Protein AF-A0AAW5BNZ2-F1 (afdb_monomer_lite)

Structure (mmCIF, N/CA/C/O backbone):
data_AF-A0AAW5BNZ2-F1
#
_entry.id   AF-A0AAW5BNZ2-F1
#
loop_
_atom_site.group_PDB
_atom_site.id
_atom_site.type_symbol
_atom_site.label_atom_id
_atom_site.label_alt_id
_atom_site.label_comp_id
_atom_site.label_asym_id
_atom_site.label_entity_id
_atom_site.label_seq_id
_atom_site.pdbx_PDB_ins_code
_atom_site.Cartn_x
_atom_site.Cartn_y
_atom_site.Cartn_z
_atom_site.occupancy
_atom_site.B_iso_or_equiv
_atom_site.auth_seq_id
_atom_site.auth_comp_id
_atom_site.auth_asym_id
_atom_site.auth_atom_id
_atom_site.pdbx_PDB_model_num
ATOM 1 N N . MET A 1 1 ? -0.703 13.365 7.890 1.00 73.56 1 MET A N 1
ATOM 2 C CA . MET A 1 1 ? -1.110 12.402 6.841 1.00 73.56 1 MET A CA 1
ATOM 3 C C . MET A 1 1 ? -0.082 11.284 6.808 1.00 73.56 1 MET A C 1
ATOM 5 O O . MET A 1 1 ? 1.079 11.537 7.096 1.00 73.56 1 MET A O 1
ATOM 9 N N . ILE A 1 2 ? -0.478 10.051 6.532 1.00 75.69 2 ILE A N 1
ATOM 10 C CA . ILE A 1 2 ? 0.443 8.914 6.431 1.00 75.69 2 ILE A CA 1
ATOM 11 C C . ILE A 1 2 ? 0.407 8.424 5.001 1.00 75.69 2 ILE A C 1
ATOM 13 O O . ILE A 1 2 ? -0.661 8.341 4.415 1.00 75.69 2 ILE A O 1
ATOM 17 N N . LYS A 1 3 ? 1.560 8.113 4.432 1.00 80.25 3 LYS A N 1
ATOM 18 C CA . LYS A 1 3 ? 1.676 7.545 3.098 1.00 80.25 3 LYS A CA 1
ATOM 19 C C . LYS A 1 3 ? 2.256 6.148 3.212 1.00 80.25 3 LYS A C 1
ATOM 21 O O . LYS A 1 3 ? 3.268 5.962 3.879 1.00 80.25 3 LYS A O 1
ATOM 26 N N . VAL A 1 4 ? 1.664 5.188 2.525 1.00 79.25 4 VAL A N 1
ATOM 27 C CA . VAL A 1 4 ? 2.221 3.847 2.348 1.00 79.25 4 VAL A CA 1
ATOM 28 C C . VAL A 1 4 ? 2.434 3.638 0.856 1.00 79.25 4 VAL A C 1
ATOM 30 O O . VAL A 1 4 ? 1.485 3.746 0.092 1.00 79.25 4 VAL A O 1
ATOM 33 N N . ARG A 1 5 ? 3.674 3.378 0.439 1.00 83.31 5 ARG A N 1
ATOM 34 C CA . ARG A 1 5 ? 4.030 3.093 -0.958 1.00 83.31 5 ARG A CA 1
ATOM 35 C C . ARG A 1 5 ? 4.387 1.641 -1.095 1.00 83.31 5 ARG A C 1
ATOM 37 O O . ARG A 1 5 ? 5.295 1.169 -0.412 1.00 83.31 5 ARG A O 1
ATOM 44 N N . PHE A 1 6 ? 3.790 1.013 -2.084 1.00 83.19 6 PHE A N 1
ATOM 45 C CA . PHE A 1 6 ? 4.230 -0.252 -2.640 1.00 83.19 6 PHE A CA 1
ATOM 46 C C . PHE A 1 6 ? 4.975 0.031 -3.923 1.00 83.19 6 PHE A C 1
ATOM 48 O O . PHE A 1 6 ? 4.573 0.917 -4.672 1.00 83.19 6 PHE A O 1
ATOM 55 N N . TYR A 1 7 ? 6.081 -0.665 -4.159 1.00 86.00 7 TYR A N 1
ATOM 56 C CA . TYR A 1 7 ? 6.834 -0.485 -5.389 1.00 86.00 7 TYR A CA 1
ATOM 57 C C . TYR A 1 7 ? 7.656 -1.707 -5.779 1.00 86.00 7 TYR A C 1
ATOM 59 O O . TYR A 1 7 ? 8.151 -2.454 -4.931 1.00 86.00 7 TYR A O 1
ATOM 67 N N . THR A 1 8 ? 7.853 -1.866 -7.080 1.00 86.56 8 THR A N 1
ATOM 68 C CA . THR A 1 8 ? 8.748 -2.852 -7.693 1.00 86.56 8 THR A CA 1
ATOM 69 C C . THR A 1 8 ? 9.823 -2.125 -8.509 1.00 86.56 8 THR A C 1
ATOM 71 O O . THR A 1 8 ? 9.849 -0.895 -8.549 1.00 86.56 8 THR A O 1
ATOM 74 N N . ASP A 1 9 ? 10.763 -2.864 -9.098 1.00 83.19 9 ASP A N 1
ATOM 75 C CA . ASP A 1 9 ? 11.750 -2.287 -10.022 1.00 83.19 9 ASP A CA 1
ATOM 76 C C . ASP A 1 9 ? 11.249 -2.252 -11.483 1.00 83.19 9 ASP A C 1
ATOM 78 O O . ASP A 1 9 ? 11.662 -1.375 -12.239 1.00 83.19 9 ASP A O 1
ATOM 82 N N . ASP A 1 10 ? 10.397 -3.202 -11.891 1.00 82.31 10 ASP A N 1
ATOM 83 C CA . ASP A 1 10 ? 10.067 -3.445 -13.306 1.00 82.31 10 ASP A CA 1
ATOM 84 C C . ASP A 1 10 ? 8.728 -4.169 -13.565 1.00 82.31 10 ASP A C 1
ATOM 86 O O . ASP A 1 10 ? 8.476 -4.611 -14.689 1.00 82.31 10 ASP A O 1
ATOM 90 N N . ARG A 1 11 ? 7.859 -4.325 -12.556 1.00 83.31 11 ARG A N 1
ATOM 91 C CA . ARG A 1 11 ? 6.583 -5.055 -12.695 1.00 83.31 11 ARG A CA 1
ATOM 92 C C . ARG A 1 11 ? 5.395 -4.316 -12.109 1.00 83.31 11 ARG A C 1
ATOM 94 O O . ARG A 1 11 ? 5.525 -3.677 -11.073 1.00 83.31 11 ARG A O 1
ATOM 101 N N . ASP A 1 12 ? 4.232 -4.495 -12.719 1.00 87.19 12 ASP A N 1
ATOM 102 C CA . ASP A 1 12 ? 2.993 -3.914 -12.213 1.00 87.19 12 ASP A CA 1
ATOM 103 C C . ASP A 1 12 ? 2.724 -4.362 -10.763 1.00 87.19 12 ASP A C 1
ATOM 105 O O . ASP A 1 12 ? 2.492 -5.544 -10.482 1.00 87.19 12 ASP A O 1
ATOM 109 N N . VAL A 1 13 ? 2.824 -3.411 -9.834 1.00 86.62 13 VAL A N 1
ATOM 110 C CA . VAL A 1 13 ? 2.670 -3.659 -8.401 1.00 86.62 13 VAL A CA 1
ATOM 111 C C . VAL A 1 13 ? 1.231 -4.024 -8.060 1.00 86.62 13 VAL A C 1
ATOM 113 O O . VAL A 1 13 ? 1.021 -4.907 -7.224 1.00 86.62 13 VAL A O 1
ATOM 116 N N . CYS A 1 14 ? 0.262 -3.404 -8.736 1.00 85.06 14 CYS A N 1
ATOM 117 C CA . CYS A 1 14 ? -1.150 -3.656 -8.516 1.00 85.06 14 CYS A CA 1
ATOM 118 C C . CYS A 1 14 ? -1.494 -5.066 -8.979 1.00 85.06 14 CYS A C 1
ATOM 120 O O . CYS A 1 14 ? -1.983 -5.862 -8.182 1.00 85.06 14 CYS A O 1
ATOM 122 N N . SER A 1 15 ? -1.080 -5.432 -10.194 1.00 86.88 15 SER A N 1
ATOM 123 C CA . SER A 1 15 ? -1.254 -6.789 -10.724 1.00 86.88 15 SER A CA 1
ATOM 124 C C . SER A 1 15 ? -0.666 -7.859 -9.791 1.00 86.88 15 SER A C 1
ATOM 126 O O . SER A 1 15 ? -1.329 -8.848 -9.473 1.00 86.88 15 SER A O 1
ATOM 128 N N . ILE A 1 16 ? 0.561 -7.663 -9.281 1.00 86.88 16 ILE A N 1
ATOM 129 C CA . ILE A 1 16 ? 1.180 -8.629 -8.357 1.00 86.88 16 ILE A CA 1
ATOM 130 C C . ILE A 1 16 ? 0.359 -8.765 -7.072 1.00 86.88 16 ILE A C 1
ATOM 132 O O . ILE A 1 16 ? 0.117 -9.884 -6.609 1.00 86.88 16 ILE A O 1
ATOM 136 N N . MET A 1 17 ? -0.032 -7.645 -6.469 1.00 84.31 17 MET A N 1
ATOM 137 C CA . MET A 1 17 ? -0.794 -7.651 -5.224 1.00 84.31 17 MET A CA 1
ATOM 138 C C . MET A 1 17 ? -2.183 -8.264 -5.431 1.00 84.31 17 MET A C 1
ATOM 140 O O . MET A 1 17 ? -2.614 -9.083 -4.622 1.00 84.31 17 MET A O 1
ATOM 144 N N . GLU A 1 18 ? -2.858 -7.964 -6.533 1.00 87.38 18 GLU A N 1
ATOM 145 C CA . GLU A 1 18 ? -4.188 -8.498 -6.809 1.00 87.38 18 GLU A CA 1
ATOM 146 C C . GLU A 1 18 ? -4.166 -10.016 -7.008 1.00 87.38 18 GLU A C 1
ATOM 148 O O . GLU A 1 18 ? -4.917 -10.753 -6.365 1.00 87.38 18 GLU A O 1
ATOM 153 N N . GLU A 1 19 ? -3.234 -10.520 -7.814 1.00 86.88 19 GLU A N 1
ATOM 154 C CA . GL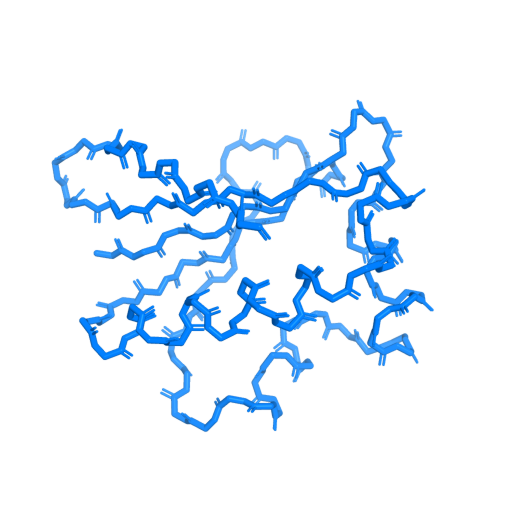U A 1 19 ? -3.104 -11.953 -8.084 1.00 86.88 19 GLU A CA 1
ATOM 155 C C . GLU A 1 19 ? -2.724 -12.769 -6.839 1.00 86.88 19 GLU A C 1
ATOM 157 O O . GLU A 1 19 ? -3.169 -13.909 -6.683 1.00 86.88 19 GLU A O 1
ATOM 162 N N . ASN A 1 20 ? -1.898 -12.208 -5.949 1.00 83.88 20 ASN A N 1
ATOM 163 C CA .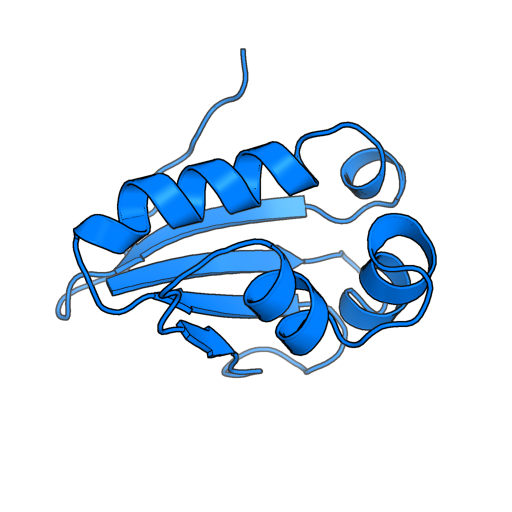 ASN A 1 20 ? -1.204 -12.997 -4.923 1.00 83.88 20 ASN A CA 1
ATOM 164 C C . ASN A 1 20 ? -1.645 -12.710 -3.489 1.00 83.88 20 ASN A C 1
ATOM 166 O O . ASN A 1 20 ? -1.430 -13.545 -2.607 1.00 83.88 20 ASN A O 1
ATOM 170 N N . LEU A 1 21 ? -2.259 -11.555 -3.243 1.00 80.81 21 LEU A N 1
ATOM 171 C CA . LEU A 1 21 ? -2.718 -11.151 -1.919 1.00 80.81 21 LEU A CA 1
ATOM 172 C C . LEU A 1 21 ? -4.243 -11.075 -1.844 1.00 80.81 21 LEU A C 1
ATOM 174 O O . LEU A 1 21 ? -4.836 -11.569 -0.879 1.00 80.81 21 LEU A O 1
ATOM 178 N N . THR A 1 22 ? -4.876 -10.432 -2.824 1.00 81.69 22 THR A N 1
ATOM 179 C CA . THR A 1 22 ? -6.310 -10.126 -2.742 1.00 81.69 22 THR A CA 1
ATOM 180 C C . THR A 1 22 ? -7.191 -11.196 -3.383 1.00 81.69 22 THR A C 1
ATOM 182 O O . THR A 1 22 ? -8.373 -11.283 -3.051 1.00 81.69 22 THR A O 1
ATOM 185 N N . GLY A 1 23 ? -6.619 -12.046 -4.241 1.00 83.38 23 GLY A N 1
ATOM 186 C CA . GLY A 1 23 ? -7.359 -13.061 -4.988 1.00 83.38 23 GLY A CA 1
ATOM 187 C C . GLY A 1 23 ? -8.129 -12.479 -6.176 1.00 83.38 23 GLY A C 1
ATOM 188 O O . GLY A 1 23 ? -9.199 -12.988 -6.508 1.00 83.38 23 GLY A O 1
ATOM 189 N N . GLY A 1 24 ? -7.601 -11.417 -6.788 1.00 83.38 24 GLY A N 1
ATOM 190 C CA . GLY A 1 24 ? -8.176 -10.720 -7.941 1.00 83.38 24 GLY A CA 1
ATOM 191 C C . GLY A 1 24 ? -9.180 -9.621 -7.584 1.00 83.38 24 GLY A C 1
ATOM 192 O O . GLY A 1 24 ? -9.962 -9.221 -8.439 1.00 83.38 24 GLY A O 1
ATOM 193 N N . ILE A 1 25 ? -9.203 -9.173 -6.327 1.00 85.88 25 ILE A N 1
ATOM 194 C CA . ILE A 1 25 ? -9.998 -8.019 -5.880 1.00 85.88 25 ILE A CA 1
ATOM 195 C C . ILE A 1 25 ? -9.113 -6.775 -5.967 1.00 85.88 25 ILE A C 1
ATOM 197 O O . ILE A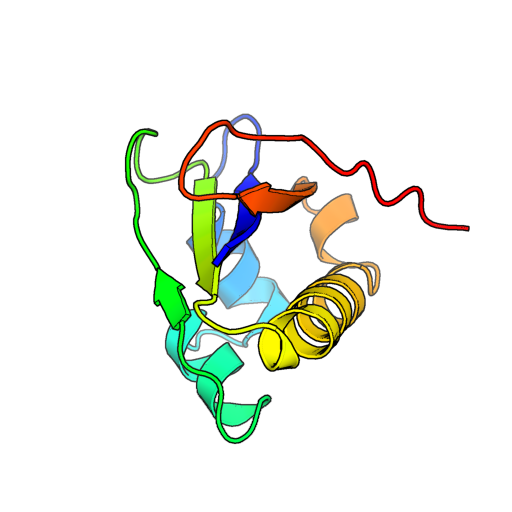 1 25 ? -7.966 -6.840 -5.527 1.00 85.88 25 ILE A O 1
ATOM 201 N N . GLU A 1 26 ? -9.635 -5.652 -6.455 1.00 85.56 26 GLU A N 1
ATOM 202 C CA . GLU A 1 26 ? -8.894 -4.384 -6.449 1.00 85.56 26 GLU A CA 1
ATOM 203 C C . GLU A 1 26 ? -8.358 -4.077 -5.041 1.00 85.56 26 GLU A C 1
ATOM 205 O O . GLU A 1 26 ? -9.030 -4.296 -4.025 1.00 85.56 26 GLU A O 1
ATOM 210 N N . ILE A 1 27 ? -7.110 -3.614 -4.961 1.00 80.88 27 ILE A N 1
ATOM 211 C CA . ILE A 1 27 ? -6.409 -3.446 -3.675 1.00 80.88 27 ILE A CA 1
ATOM 212 C C . ILE A 1 27 ? -7.170 -2.492 -2.756 1.00 80.88 27 ILE A C 1
ATOM 214 O O . ILE A 1 27 ? -7.240 -2.728 -1.548 1.00 80.88 27 ILE A O 1
ATOM 218 N N . GLU A 1 28 ? -7.770 -1.447 -3.322 1.00 80.31 28 GLU A N 1
ATOM 219 C CA . GLU A 1 28 ? -8.579 -0.481 -2.585 1.00 80.31 28 GLU A CA 1
ATOM 220 C C . GLU A 1 28 ? -9.768 -1.143 -1.894 1.00 80.31 28 GLU A C 1
ATOM 222 O O . GLU A 1 28 ? -9.930 -1.036 -0.675 1.00 80.31 28 GLU A O 1
ATOM 227 N N . ASP A 1 29 ? -10.554 -1.895 -2.663 1.00 83.69 29 ASP A N 1
ATOM 228 C CA . ASP A 1 29 ? -11.709 -2.641 -2.173 1.00 83.69 29 ASP A CA 1
ATOM 229 C C . ASP A 1 29 ? -11.313 -3.647 -1.096 1.00 83.69 29 ASP A C 1
ATOM 231 O O . ASP A 1 29 ? -11.988 -3.792 -0.071 1.00 83.69 29 ASP A O 1
ATOM 235 N N . TRP A 1 30 ? -10.194 -4.338 -1.297 1.00 84.56 30 TRP A N 1
ATOM 236 C CA . TRP A 1 30 ? -9.691 -5.309 -0.338 1.00 84.56 30 TRP A CA 1
ATOM 237 C C . TRP A 1 30 ? -9.267 -4.659 0.987 1.00 84.56 30 TRP A C 1
ATOM 239 O O . TRP A 1 30 ? -9.544 -5.207 2.060 1.00 84.56 30 TRP A O 1
ATOM 249 N N . LEU A 1 31 ? -8.635 -3.482 0.937 1.00 79.31 31 LEU A N 1
ATOM 250 C CA . LEU A 1 31 ? -8.265 -2.708 2.124 1.00 79.31 31 LEU A CA 1
ATOM 251 C C . LEU A 1 31 ? -9.510 -2.202 2.863 1.00 79.31 31 LEU A C 1
ATOM 253 O O . LEU A 1 31 ? -9.613 -2.391 4.078 1.00 79.31 31 LEU A O 1
ATOM 257 N N . MET A 1 32 ? -10.487 -1.649 2.137 1.00 79.81 32 MET A N 1
ATOM 258 C CA . MET A 1 32 ? -11.756 -1.183 2.710 1.00 79.81 32 MET A CA 1
ATOM 259 C C . MET A 1 32 ? -12.531 -2.306 3.414 1.00 79.81 32 MET A C 1
ATOM 261 O O . MET A 1 32 ? -13.132 -2.078 4.461 1.00 79.81 32 MET A O 1
ATOM 265 N N . GLN A 1 33 ? -12.492 -3.536 2.890 1.00 82.62 33 GLN A N 1
ATOM 266 C CA . GLN A 1 33 ? -13.156 -4.690 3.511 1.00 82.62 33 GLN A CA 1
ATOM 267 C C . GLN A 1 33 ? -12.492 -5.160 4.811 1.00 82.62 33 GLN A C 1
ATOM 269 O O . GLN A 1 33 ? -13.163 -5.729 5.674 1.00 82.62 33 GLN A O 1
ATOM 274 N N . ARG A 1 34 ? -11.173 -4.987 4.947 1.00 76.88 34 ARG A N 1
ATOM 275 C CA . ARG A 1 34 ? -10.408 -5.500 6.098 1.00 76.88 34 ARG A CA 1
ATOM 276 C C . ARG A 1 34 ? -10.241 -4.493 7.220 1.00 76.88 34 ARG A C 1
ATOM 278 O O . ARG A 1 34 ? -9.903 -4.890 8.333 1.00 76.88 34 ARG A O 1
ATOM 285 N N . MET A 1 35 ? -10.458 -3.216 6.936 1.00 75.06 35 MET A N 1
ATOM 286 C CA . MET A 1 35 ? -10.107 -2.133 7.840 1.00 75.06 35 MET A CA 1
ATOM 287 C C . MET A 1 35 ? -11.296 -1.212 8.052 1.00 75.06 35 MET A C 1
ATOM 289 O O . MET A 1 35 ? -11.532 -0.272 7.295 1.00 75.06 35 MET A O 1
ATOM 293 N N . ASP A 1 36 ? -12.042 -1.483 9.118 1.00 70.81 36 ASP A N 1
ATOM 294 C CA . ASP A 1 36 ? -13.235 -0.709 9.430 1.00 70.81 36 ASP A CA 1
ATOM 295 C C . ASP A 1 36 ? -12.891 0.765 9.716 1.00 70.81 36 ASP A C 1
ATOM 297 O O . ASP A 1 36 ? -11.903 1.103 10.384 1.00 70.81 36 ASP A O 1
ATOM 301 N N . GLY A 1 37 ? -13.699 1.664 9.157 1.00 68.81 37 GLY A N 1
ATOM 302 C CA . GLY A 1 37 ? -13.528 3.114 9.250 1.00 68.81 37 GLY A CA 1
ATOM 303 C C . GLY A 1 37 ? -12.239 3.661 8.628 1.00 68.81 37 GLY A C 1
ATOM 304 O O . GLY A 1 37 ? -11.736 4.679 9.108 1.00 68.81 37 GLY A O 1
ATOM 305 N N . ILE A 1 38 ? -11.620 2.965 7.668 1.00 69.12 38 ILE A N 1
ATOM 306 C CA . ILE A 1 38 ? -10.474 3.510 6.932 1.00 69.12 38 ILE A CA 1
ATOM 307 C C . ILE A 1 38 ? -10.940 4.648 6.014 1.00 69.12 38 ILE A C 1
ATOM 309 O O . ILE A 1 38 ? -11.901 4.498 5.266 1.00 69.12 38 ILE A O 1
ATOM 313 N N . SER A 1 39 ? -10.279 5.800 6.104 1.00 66.69 39 SER A N 1
ATOM 314 C CA . SER A 1 39 ? -10.466 6.919 5.179 1.00 66.69 39 SER A CA 1
ATOM 315 C C . SER A 1 39 ? -9.122 7.166 4.517 1.00 66.69 39 SER A C 1
ATOM 317 O O . SER A 1 39 ? -8.254 7.819 5.101 1.00 66.69 39 SER A O 1
ATOM 319 N N . PHE A 1 40 ? -8.928 6.587 3.337 1.00 70.38 40 PHE A N 1
ATOM 320 C CA . PHE A 1 40 ? -7.696 6.747 2.579 1.00 70.38 40 PHE A CA 1
ATOM 321 C C . PHE A 1 40 ? -8.002 7.119 1.133 1.00 70.38 40 PHE A C 1
ATOM 323 O O . PHE A 1 40 ? -9.055 6.764 0.611 1.00 70.38 40 PHE A O 1
ATOM 330 N N . ASP A 1 41 ? -7.060 7.823 0.520 1.00 71.88 41 ASP A N 1
ATOM 331 C CA . ASP A 1 41 ? -7.026 8.066 -0.916 1.00 71.88 41 ASP A CA 1
ATOM 332 C C . ASP A 1 41 ? -5.849 7.280 -1.492 1.00 71.88 41 ASP A C 1
ATOM 334 O O . ASP A 1 41 ? -4.729 7.359 -0.981 1.00 71.88 41 ASP A O 1
ATOM 338 N N . SER A 1 42 ? -6.072 6.519 -2.550 1.00 71.56 42 SER A N 1
ATOM 339 C CA . SER A 1 42 ? -5.007 6.032 -3.422 1.00 71.56 42 SER A CA 1
ATOM 340 C C . SER A 1 42 ? -4.729 7.103 -4.477 1.00 71.56 42 SER A C 1
ATOM 342 O O . SER A 1 42 ? -5.647 7.717 -5.022 1.00 71.56 42 SER A O 1
ATOM 344 N N . MET A 1 43 ? -3.459 7.390 -4.758 1.00 64.25 43 MET A N 1
ATOM 345 C CA . MET A 1 43 ? -3.122 8.209 -5.924 1.00 64.25 43 MET A CA 1
ATOM 346 C C . MET A 1 43 ? -1.900 7.661 -6.636 1.00 64.25 43 MET A C 1
ATOM 348 O O . MET A 1 43 ? -0.831 7.546 -6.039 1.00 64.25 43 MET A O 1
ATOM 352 N N . ASP A 1 44 ? -2.011 7.514 -7.950 1.00 57.66 44 ASP A N 1
ATOM 353 C CA . ASP A 1 44 ? -0.904 7.130 -8.831 1.00 57.66 44 ASP A CA 1
ATOM 354 C C . ASP A 1 44 ? 0.036 8.309 -9.163 1.00 57.66 44 ASP A C 1
ATOM 356 O O . ASP A 1 44 ? 0.652 8.371 -10.222 1.00 57.66 44 ASP A O 1
ATOM 360 N N . TYR A 1 45 ? 0.135 9.311 -8.284 1.00 47.94 45 TYR A N 1
ATOM 361 C CA . TYR A 1 45 ? 0.910 10.534 -8.516 1.00 47.94 45 TYR A CA 1
ATOM 362 C C . TYR A 1 45 ? 2.054 10.656 -7.495 1.00 47.94 45 TYR A C 1
ATOM 364 O O . TYR A 1 45 ? 1.798 10.515 -6.294 1.00 47.94 45 TYR A O 1
ATOM 372 N N . PRO A 1 46 ? 3.309 10.985 -7.887 1.00 51.06 46 PRO A N 1
ATOM 373 C CA . PRO A 1 46 ? 3.794 11.478 -9.191 1.00 51.06 46 PRO A CA 1
ATOM 374 C C . PRO A 1 46 ? 4.544 10.438 -10.055 1.00 51.06 46 PRO A C 1
ATOM 376 O O . PRO A 1 46 ? 5.363 10.819 -10.890 1.00 51.06 46 PRO A O 1
ATOM 379 N N . CYS A 1 47 ? 4.382 9.145 -9.793 1.00 53.34 47 CYS A N 1
ATOM 380 C CA . CYS A 1 47 ? 5.206 8.095 -10.393 1.00 53.34 47 CYS A CA 1
ATOM 381 C C . CYS A 1 47 ? 4.436 7.362 -11.508 1.00 53.34 47 CYS A C 1
ATOM 383 O O . CYS A 1 47 ? 3.216 7.282 -11.446 1.00 53.34 47 CYS A O 1
ATOM 385 N N . ASP A 1 48 ? 5.139 6.855 -12.530 1.00 53.84 48 ASP A N 1
ATOM 386 C CA . ASP A 1 48 ? 4.500 6.106 -13.622 1.00 53.84 48 ASP A CA 1
ATOM 387 C C . ASP A 1 48 ? 3.754 4.877 -13.069 1.00 53.84 48 ASP A C 1
ATOM 389 O O . ASP A 1 48 ? 4.322 4.059 -12.341 1.00 53.84 48 ASP A O 1
ATOM 393 N N . MET A 1 49 ? 2.476 4.810 -13.449 1.00 57.84 49 MET A N 1
ATOM 394 C CA . MET A 1 49 ? 1.334 4.084 -12.866 1.00 57.84 49 MET A CA 1
ATOM 395 C C . MET A 1 49 ? 1.472 2.565 -12.670 1.00 57.84 49 MET A C 1
ATOM 397 O O . MET A 1 49 ? 0.575 1.955 -12.107 1.00 57.84 49 MET A O 1
ATOM 401 N N . GLU A 1 50 ? 2.554 1.930 -13.117 1.00 71.50 50 GLU A N 1
ATOM 402 C CA . GLU A 1 50 ? 2.687 0.468 -13.042 1.00 71.50 50 GLU A CA 1
ATOM 403 C C . GLU A 1 50 ? 3.557 0.036 -11.855 1.00 71.50 50 GLU A C 1
ATOM 405 O O . GLU A 1 50 ? 3.247 -0.916 -11.148 1.00 71.50 50 GLU A O 1
ATOM 410 N N . PHE A 1 51 ? 4.654 0.739 -11.572 1.00 82.81 51 PHE A N 1
ATOM 411 C CA . PHE A 1 51 ? 5.664 0.222 -10.637 1.00 82.81 51 PHE A CA 1
ATOM 412 C C . PHE A 1 51 ? 5.460 0.663 -9.198 1.00 82.81 51 PHE A C 1
ATOM 414 O O . PHE A 1 51 ? 6.247 0.276 -8.334 1.00 82.81 51 PHE A O 1
ATOM 421 N N . CYS A 1 52 ? 4.451 1.488 -8.925 1.00 83.00 52 CYS A N 1
ATOM 422 C CA . CYS A 1 52 ? 4.172 1.959 -7.581 1.00 83.00 52 CYS A CA 1
ATOM 423 C C . CYS A 1 52 ? 2.688 2.188 -7.317 1.00 83.00 52 CYS A C 1
ATOM 425 O O . CYS A 1 52 ? 1.946 2.587 -8.204 1.00 83.00 52 CYS A O 1
ATOM 427 N N . TYR A 1 53 ? 2.305 2.011 -6.059 1.00 80.88 53 TYR A N 1
ATOM 428 C CA . TYR A 1 53 ? 0.952 2.226 -5.574 1.00 80.88 53 TYR A CA 1
ATOM 429 C C . TYR A 1 53 ? 1.036 2.932 -4.220 1.00 80.88 53 TYR A C 1
ATOM 431 O O . TYR A 1 53 ? 1.635 2.407 -3.278 1.00 80.88 53 TYR A O 1
ATOM 439 N N . ASP A 1 54 ? 0.511 4.155 -4.145 1.00 81.00 54 ASP A N 1
ATOM 440 C CA . ASP A 1 54 ? 0.570 5.003 -2.954 1.00 81.00 54 ASP A CA 1
ATOM 441 C C . ASP A 1 54 ? -0.809 5.100 -2.291 1.00 81.00 54 ASP A C 1
ATOM 443 O O . ASP A 1 54 ? -1.765 5.562 -2.906 1.00 81.00 54 ASP A O 1
ATOM 447 N N . CYS A 1 55 ? -0.892 4.739 -1.011 1.00 79.81 55 CYS A N 1
ATOM 448 C CA . CYS A 1 55 ? -2.060 4.941 -0.153 1.00 79.81 55 CYS A CA 1
ATOM 449 C C . CYS A 1 55 ? -1.808 6.101 0.818 1.00 79.81 55 CYS A C 1
ATOM 451 O O . CYS A 1 55 ? -0.805 6.091 1.536 1.00 79.81 55 CYS A O 1
ATOM 453 N N . TYR A 1 56 ? -2.721 7.066 0.887 1.00 78.31 56 TYR A N 1
ATOM 454 C CA . TYR A 1 56 ? -2.651 8.246 1.747 1.00 78.31 56 TYR A CA 1
ATOM 455 C C . TYR A 1 56 ? -3.751 8.206 2.809 1.00 78.31 56 TYR A C 1
ATOM 457 O O . TYR A 1 56 ? -4.930 8.180 2.483 1.00 78.31 56 TYR A O 1
ATOM 465 N N . PHE A 1 57 ? -3.377 8.263 4.084 1.00 77.25 57 PHE A N 1
ATOM 466 C CA . PHE A 1 57 ? -4.282 8.210 5.229 1.00 77.25 57 PHE A CA 1
ATOM 467 C C . PHE A 1 57 ? -4.322 9.550 5.96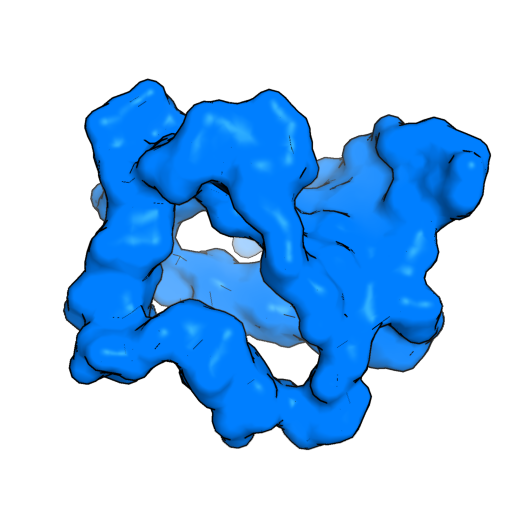6 1.00 77.25 57 PHE A C 1
ATOM 469 O O . PHE A 1 57 ? -3.280 10.168 6.219 1.00 77.25 57 PHE A O 1
ATOM 476 N N . GLN A 1 58 ? -5.521 10.022 6.305 1.00 71.56 58 GLN A N 1
ATOM 477 C CA . GLN A 1 58 ? -5.739 11.429 6.653 1.00 71.56 58 GLN A CA 1
ATOM 478 C C . GLN A 1 58 ? -5.801 11.744 8.161 1.00 71.56 58 GLN A C 1
ATOM 480 O O . GLN A 1 58 ? -5.781 12.920 8.520 1.00 71.56 58 GLN A O 1
ATOM 485 N N . SER A 1 59 ? -5.827 10.756 9.058 1.00 66.25 59 SER A N 1
ATOM 486 C CA . SER A 1 59 ? -5.988 10.953 10.509 1.00 66.25 59 SER A CA 1
ATOM 487 C C . SER A 1 59 ? -4.920 10.244 11.356 1.00 66.25 59 SER A C 1
ATOM 489 O O . SER A 1 59 ? -4.309 9.270 10.930 1.00 66.25 59 SER A O 1
ATOM 491 N N . ASP A 1 60 ? -4.716 10.698 12.598 1.00 61.09 60 ASP A N 1
ATOM 492 C CA . ASP A 1 60 ? -3.775 10.072 13.552 1.00 61.09 60 ASP A CA 1
ATOM 493 C C . ASP A 1 60 ? -4.210 8.653 13.964 1.00 61.09 60 ASP A C 1
ATOM 495 O O . ASP A 1 60 ? -3.381 7.793 14.264 1.00 61.09 60 ASP A O 1
ATOM 499 N N . ALA A 1 61 ? -5.519 8.372 13.926 1.00 63.97 61 ALA A N 1
ATOM 500 C CA . ALA A 1 61 ? -6.050 7.019 14.095 1.00 63.97 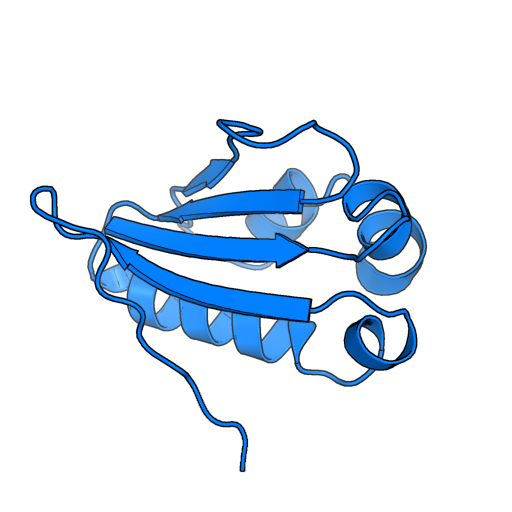61 ALA A CA 1
ATOM 501 C C . ALA A 1 61 ? -5.592 6.074 12.969 1.00 63.97 61 ALA A C 1
ATOM 503 O O . ALA A 1 61 ? -5.608 4.852 13.142 1.00 63.97 61 ALA A O 1
ATOM 504 N N . ASP A 1 62 ? -5.136 6.630 11.845 1.00 65.56 62 ASP A N 1
ATOM 505 C CA . ASP A 1 62 ? -4.650 5.860 10.717 1.00 65.56 62 ASP A CA 1
ATOM 506 C C . ASP A 1 62 ? -3.183 5.438 10.853 1.00 65.56 62 ASP A C 1
ATOM 508 O O . ASP A 1 62 ? -2.715 4.656 10.035 1.00 65.56 62 ASP A O 1
ATOM 512 N N . GLU A 1 63 ? -2.446 5.863 11.888 1.00 67.19 63 GLU A N 1
ATOM 513 C CA . GLU A 1 63 ? -1.090 5.339 12.131 1.00 67.19 63 GLU A CA 1
ATOM 514 C C . GLU A 1 63 ? -1.118 3.865 12.516 1.00 67.19 63 GLU A C 1
ATOM 516 O O . GLU A 1 63 ? -0.347 3.058 11.990 1.00 67.19 63 GLU A O 1
ATOM 521 N N . LEU A 1 64 ? -2.050 3.493 13.396 1.00 71.25 64 LEU A N 1
ATOM 522 C CA . LEU A 1 64 ? -2.277 2.096 13.742 1.00 71.25 64 LEU A CA 1
ATOM 523 C C . LEU A 1 64 ? -2.686 1.302 12.497 1.00 71.25 64 LEU A C 1
ATOM 525 O O . LEU A 1 64 ? -2.143 0.231 12.249 1.00 71.25 64 LEU A O 1
ATOM 529 N N . LYS A 1 65 ? -3.563 1.880 11.672 1.00 71.00 65 LYS A N 1
ATOM 530 C CA . LYS A 1 65 ? -4.031 1.280 10.420 1.00 71.00 65 LYS A CA 1
ATOM 531 C C . LYS A 1 65 ? -2.906 1.124 9.401 1.00 71.00 65 LYS A C 1
ATOM 533 O O . LYS A 1 65 ? -2.746 0.055 8.834 1.00 71.00 65 LYS A O 1
ATOM 538 N N . ALA A 1 66 ? -2.052 2.123 9.216 1.00 69.19 66 ALA A N 1
ATOM 539 C CA . ALA A 1 66 ? -0.900 2.033 8.327 1.00 69.19 66 ALA A CA 1
ATOM 540 C C . ALA A 1 66 ? 0.079 0.937 8.774 1.00 69.19 66 ALA A C 1
ATOM 542 O O . ALA A 1 66 ? 0.625 0.219 7.938 1.00 69.19 66 ALA A O 1
ATOM 543 N N . ARG A 1 67 ? 0.262 0.754 10.089 1.00 71.81 67 ARG A N 1
ATOM 544 C CA . ARG A 1 67 ? 1.039 -0.368 10.637 1.00 71.81 67 ARG A CA 1
ATOM 545 C C . ARG A 1 67 ? 0.342 -1.713 10.446 1.00 71.81 67 ARG A C 1
ATOM 547 O O . ARG A 1 67 ? 1.028 -2.698 10.207 1.00 71.81 67 ARG A O 1
ATOM 554 N N . GLU A 1 68 ? -0.984 -1.774 10.534 1.00 74.69 68 GLU A N 1
ATOM 555 C CA . GLU A 1 68 ? -1.760 -2.982 10.231 1.00 74.69 68 GLU A CA 1
ATOM 556 C C . GLU A 1 68 ? -1.681 -3.343 8.746 1.00 74.69 68 GLU A C 1
ATOM 558 O O . GLU A 1 68 ? -1.465 -4.506 8.434 1.00 74.69 68 GLU A O 1
ATOM 563 N N . ILE A 1 69 ? -1.758 -2.368 7.837 1.00 71.12 69 ILE A N 1
ATOM 564 C CA . ILE A 1 69 ? -1.525 -2.553 6.396 1.00 71.12 69 ILE A CA 1
ATOM 565 C C . ILE A 1 69 ? -0.117 -3.066 6.165 1.00 71.12 69 ILE A C 1
ATOM 567 O O . ILE A 1 69 ? 0.071 -4.075 5.493 1.00 71.12 69 ILE A O 1
ATOM 571 N N . TYR A 1 70 ? 0.872 -2.404 6.762 1.00 69.56 70 TYR A N 1
ATOM 572 C CA . TYR A 1 70 ? 2.249 -2.855 6.690 1.00 69.56 70 TYR A CA 1
ATOM 573 C C . TYR A 1 70 ? 2.372 -4.292 7.204 1.00 69.56 70 TYR A C 1
ATOM 575 O O . TYR A 1 70 ? 2.904 -5.122 6.490 1.00 69.56 70 TYR A O 1
ATOM 583 N N . GLY A 1 71 ? 1.793 -4.634 8.355 1.00 70.00 71 GLY A N 1
ATOM 584 C CA . GLY A 1 71 ? 1.798 -5.995 8.894 1.00 70.00 71 GLY A CA 1
ATOM 585 C C . GLY A 1 71 ? 1.061 -7.013 8.016 1.00 70.00 71 GLY A C 1
ATOM 586 O O . GLY A 1 71 ? 1.548 -8.122 7.834 1.00 70.00 71 GLY A O 1
ATOM 587 N N . LEU A 1 72 ? -0.076 -6.651 7.417 1.00 67.31 72 LEU A N 1
ATOM 588 C CA . LEU A 1 72 ? -0.818 -7.497 6.474 1.00 67.31 72 LEU A CA 1
ATOM 589 C C . LEU A 1 72 ? 0.014 -7.836 5.229 1.00 67.31 72 LEU A C 1
ATOM 591 O O . LEU A 1 72 ? -0.183 -8.894 4.634 1.00 67.31 72 LEU A O 1
ATOM 595 N N . LEU A 1 73 ? 0.937 -6.950 4.857 1.00 64.31 73 LEU A N 1
ATOM 596 C CA . LEU A 1 73 ? 1.729 -7.021 3.628 1.00 64.31 73 LEU A CA 1
ATOM 597 C C . LEU A 1 73 ? 3.159 -7.524 3.875 1.00 64.31 73 LEU A C 1
ATOM 599 O O . LEU A 1 73 ? 3.721 -8.223 3.034 1.00 64.31 73 LEU A O 1
ATOM 603 N N . GLU A 1 74 ? 3.712 -7.254 5.059 1.00 59.25 74 GLU A N 1
ATOM 604 C CA . GLU A 1 74 ? 4.977 -7.777 5.587 1.00 59.25 74 GLU A CA 1
ATOM 605 C C . GLU A 1 74 ? 4.880 -9.283 5.874 1.00 59.25 74 GLU A C 1
ATOM 607 O O . GLU A 1 74 ? 5.903 -9.958 5.985 1.00 59.25 74 GLU A O 1
ATOM 612 N N . ILE A 1 75 ? 3.668 -9.860 5.895 1.00 55.91 75 ILE A N 1
ATOM 613 C CA . ILE A 1 75 ? 3.453 -11.313 5.909 1.00 55.91 75 ILE A CA 1
ATOM 614 C C . ILE A 1 75 ? 3.852 -11.921 4.539 1.00 55.91 75 ILE A C 1
ATOM 616 O O . ILE A 1 75 ? 3.075 -12.490 3.780 1.00 55.91 75 ILE A O 1
ATOM 620 N N . SER A 1 76 ? 5.160 -11.916 4.284 1.00 54.16 76 SER A N 1
ATOM 621 C CA . SER A 1 76 ? 5.987 -12.986 3.711 1.00 54.16 76 SER A CA 1
ATOM 622 C C . SER A 1 76 ? 5.863 -13.368 2.231 1.00 54.16 76 SER A C 1
ATOM 624 O O . SER A 1 76 ? 6.743 -14.078 1.737 1.00 54.16 76 SER A O 1
ATOM 626 N N . SER A 1 77 ? 4.841 -12.919 1.504 1.00 64.19 77 SER A N 1
ATOM 627 C CA . SER A 1 77 ? 4.673 -13.259 0.081 1.00 64.19 77 SER A CA 1
ATOM 628 C C . SER A 1 77 ? 5.208 -12.169 -0.842 1.00 64.19 77 SER A C 1
ATOM 630 O O . SER A 1 77 ? 6.032 -12.458 -1.704 1.00 64.19 77 SER A O 1
ATOM 632 N N . LEU A 1 78 ? 4.818 -10.917 -0.620 1.00 73.25 78 LEU A N 1
ATOM 633 C CA . LEU A 1 78 ? 5.068 -9.818 -1.553 1.00 73.25 78 LEU A CA 1
ATOM 634 C C . LEU A 1 78 ? 6.552 -9.463 -1.725 1.00 73.25 78 LEU A C 1
ATOM 636 O O . LEU A 1 78 ? 6.992 -9.268 -2.856 1.00 73.25 78 LEU A O 1
ATOM 640 N N . ASP A 1 79 ? 7.350 -9.503 -0.654 1.00 74.81 79 ASP A N 1
ATOM 641 C CA . ASP A 1 79 ? 8.805 -9.279 -0.737 1.00 74.81 79 ASP A CA 1
ATOM 642 C C . ASP A 1 79 ? 9.501 -10.338 -1.615 1.00 74.81 79 ASP A C 1
ATOM 644 O O . ASP A 1 79 ? 10.301 -10.019 -2.495 1.00 74.81 79 ASP A O 1
ATOM 648 N N . ARG A 1 80 ? 9.097 -11.614 -1.499 1.00 77.69 80 ARG A N 1
ATOM 649 C CA . ARG A 1 80 ? 9.581 -12.694 -2.389 1.00 77.69 80 ARG A CA 1
ATOM 650 C C . ARG A 1 80 ? 9.144 -12.500 -3.835 1.00 77.69 80 ARG A C 1
ATOM 652 O O . ARG A 1 80 ? 9.752 -13.057 -4.746 1.00 77.69 80 ARG A O 1
ATOM 659 N N . MET A 1 81 ? 8.082 -11.730 -4.033 1.00 81.31 81 MET A N 1
ATOM 660 C CA . MET A 1 81 ? 7.559 -11.341 -5.331 1.00 81.31 81 MET A CA 1
ATOM 661 C C . MET A 1 81 ? 8.084 -9.979 -5.777 1.00 81.31 81 MET A C 1
ATOM 663 O O . MET A 1 81 ? 7.608 -9.477 -6.788 1.00 81.31 81 MET A O 1
ATOM 667 N N . GLY A 1 82 ? 9.090 -9.413 -5.103 1.00 83.00 82 GLY A N 1
ATOM 668 C CA . GLY A 1 82 ? 9.767 -8.179 -5.502 1.00 83.00 82 GLY A CA 1
ATOM 669 C C . GLY A 1 82 ? 8.974 -6.898 -5.240 1.00 83.00 82 GLY A C 1
ATOM 670 O O . GLY A 1 82 ? 9.354 -5.848 -5.753 1.00 83.00 82 GLY A O 1
ATOM 671 N N . VAL A 1 83 ? 7.891 -6.975 -4.464 1.00 84.31 83 VAL A N 1
ATOM 672 C CA . VAL A 1 83 ? 7.132 -5.808 -4.010 1.00 84.31 83 VAL A CA 1
ATOM 673 C C . VAL A 1 83 ? 7.696 -5.364 -2.667 1.00 84.31 83 VAL A C 1
ATOM 675 O O . VAL A 1 83 ? 7.663 -6.101 -1.683 1.00 84.31 83 VAL A O 1
ATOM 678 N N . ARG A 1 84 ? 8.205 -4.135 -2.631 1.00 84.25 84 ARG A N 1
ATOM 679 C CA . ARG A 1 84 ? 8.730 -3.483 -1.429 1.00 84.25 84 ARG A CA 1
ATOM 680 C C . ARG A 1 84 ? 7.709 -2.482 -0.911 1.00 84.25 84 ARG A C 1
ATOM 682 O O . ARG A 1 84 ? 6.965 -1.894 -1.693 1.00 84.25 84 ARG A O 1
ATOM 689 N N . CYS A 1 85 ? 7.703 -2.271 0.400 1.00 80.12 85 CYS A N 1
ATOM 690 C CA . CYS A 1 85 ? 6.819 -1.321 1.062 1.00 80.12 85 CYS A CA 1
ATOM 691 C C . CYS A 1 85 ? 7.629 -0.291 1.852 1.00 80.12 85 CYS A C 1
ATOM 693 O O . CYS A 1 85 ? 8.600 -0.643 2.524 1.00 80.12 85 CYS A O 1
ATOM 695 N N . THR A 1 86 ? 7.206 0.968 1.799 1.00 78.50 86 THR A N 1
ATOM 696 C CA . THR A 1 86 ? 7.739 2.038 2.645 1.00 78.50 86 THR A CA 1
ATOM 697 C C . THR A 1 86 ? 6.583 2.850 3.228 1.00 78.50 86 THR A C 1
ATOM 699 O O . THR A 1 86 ? 5.575 3.075 2.559 1.00 78.50 86 THR A O 1
ATOM 702 N N . VAL A 1 87 ? 6.729 3.298 4.477 1.00 76.31 87 VAL A N 1
ATOM 703 C CA . VAL A 1 87 ? 5.737 4.114 5.190 1.00 76.31 87 VAL A CA 1
ATOM 704 C C . VAL A 1 87 ? 6.345 5.481 5.507 1.00 76.31 87 VAL A C 1
ATOM 706 O O . VAL A 1 87 ? 7.469 5.567 5.994 1.00 76.31 87 VAL A O 1
ATOM 709 N N . TRP A 1 88 ? 5.607 6.558 5.253 1.00 74.38 88 TRP A N 1
ATOM 710 C CA . TRP A 1 88 ? 5.982 7.928 5.609 1.00 74.38 88 TRP A CA 1
ATOM 711 C C . TRP A 1 88 ? 4.898 8.549 6.471 1.00 74.38 88 TRP A C 1
ATOM 713 O O . TRP A 1 88 ? 3.711 8.378 6.201 1.00 74.38 88 TRP A O 1
ATOM 723 N N . VAL A 1 89 ? 5.305 9.353 7.447 1.00 68.12 89 VAL A N 1
ATOM 724 C CA . VAL A 1 89 ? 4.411 10.342 8.047 1.00 68.12 89 VAL A CA 1
ATOM 725 C C . VAL A 1 89 ? 4.650 11.634 7.282 1.00 68.12 89 VAL A C 1
ATOM 727 O O . VAL A 1 89 ? 5.701 12.257 7.376 1.00 68.12 89 VAL A O 1
ATOM 730 N N . THR A 1 90 ? 3.688 12.001 6.450 1.00 62.38 90 THR A N 1
ATOM 731 C CA . THR A 1 90 ? 3.694 13.253 5.705 1.00 62.38 90 THR A CA 1
ATOM 732 C C . THR A 1 90 ? 2.978 14.308 6.548 1.00 62.38 90 THR A C 1
ATOM 734 O O . THR A 1 90 ? 1.745 14.291 6.672 1.00 62.38 90 THR A O 1
ATOM 737 N N . ASP A 1 91 ? 3.734 15.220 7.151 1.00 54.47 91 ASP A N 1
ATOM 738 C CA . ASP A 1 91 ? 3.170 16.488 7.609 1.00 54.47 91 ASP A CA 1
ATOM 739 C C . ASP A 1 91 ? 2.880 17.355 6.367 1.00 54.47 91 ASP A C 1
ATOM 741 O O . ASP A 1 91 ? 3.511 17.186 5.318 1.00 54.47 91 ASP A O 1
ATOM 745 N N . HIS A 1 92 ? 1.938 18.297 6.446 1.00 49.03 92 HIS A N 1
ATOM 746 C CA . HIS A 1 92 ? 1.681 19.257 5.360 1.00 49.03 92 HIS A CA 1
ATOM 747 C C . HIS A 1 92 ? 2.949 20.047 4.966 1.00 49.03 92 HIS A C 1
ATOM 749 O O . HIS A 1 92 ? 3.003 20.663 3.900 1.00 49.03 92 HIS A O 1
ATOM 755 N N . SER A 1 93 ? 3.987 19.989 5.803 1.00 46.81 93 SER A N 1
ATOM 756 C CA . SER A 1 93 ? 5.346 20.443 5.549 1.00 46.81 93 SER A CA 1
ATOM 757 C C . SER A 1 93 ? 6.354 19.285 5.610 1.00 46.81 93 SER A C 1
ATOM 759 O O . SER A 1 93 ? 6.825 18.941 6.685 1.00 46.81 93 SER A O 1
ATOM 761 N N . LEU A 1 94 ? 6.766 18.790 4.438 1.00 46.62 94 LEU A N 1
ATOM 762 C CA . LEU A 1 94 ? 7.898 17.878 4.193 1.00 46.62 94 LEU A CA 1
ATOM 763 C C . LEU A 1 94 ? 7.697 16.378 4.503 1.00 46.62 94 LEU A C 1
ATOM 765 O O . LEU A 1 94 ? 7.299 15.955 5.580 1.00 46.62 94 LEU A O 1
ATOM 769 N N . ASN A 1 95 ? 8.061 15.578 3.493 1.00 45.31 95 ASN A N 1
ATOM 770 C CA . ASN A 1 95 ? 8.158 14.119 3.501 1.00 45.31 95 ASN A CA 1
ATOM 771 C C . ASN A 1 95 ? 9.264 13.648 4.463 1.00 45.31 95 ASN A C 1
ATOM 773 O O . ASN A 1 95 ? 10.398 13.429 4.028 1.00 45.31 95 ASN A O 1
ATOM 777 N N . GLU A 1 96 ? 8.968 13.476 5.748 1.00 44.62 96 GLU A N 1
ATOM 778 C CA . GLU A 1 96 ? 9.871 12.745 6.637 1.00 44.62 96 GLU A CA 1
ATOM 779 C C . GLU A 1 96 ? 9.691 11.229 6.429 1.00 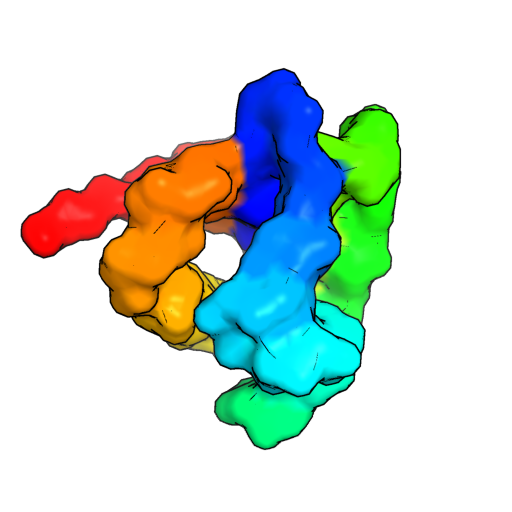44.62 96 GLU A C 1
ATOM 781 O O . GLU A 1 96 ? 8.616 10.654 6.604 1.00 44.62 96 GLU A O 1
ATOM 786 N N . GLU A 1 97 ? 10.760 10.570 5.973 1.00 47.41 97 GLU A N 1
ATOM 787 C CA . GLU A 1 97 ? 10.828 9.115 5.818 1.00 47.41 97 GLU A CA 1
ATOM 788 C C . GLU A 1 97 ? 11.010 8.458 7.186 1.00 47.41 97 GLU A C 1
ATOM 790 O O . GLU A 1 97 ? 12.060 8.596 7.817 1.00 47.41 97 GLU A O 1
ATOM 795 N N . ILE A 1 98 ? 10.006 7.699 7.634 1.00 48.53 98 ILE A N 1
ATOM 796 C CA . ILE A 1 98 ? 10.137 6.844 8.812 1.00 48.53 98 ILE A CA 1
ATOM 797 C C . ILE A 1 98 ? 10.460 5.431 8.331 1.00 48.53 98 ILE A C 1
ATOM 799 O O . ILE A 1 98 ? 9.596 4.686 7.878 1.00 48.53 98 ILE A O 1
ATOM 803 N N . LYS A 1 99 ? 11.728 5.031 8.452 1.00 45.34 99 LYS A N 1
ATOM 804 C CA . LYS A 1 99 ? 12.138 3.648 8.186 1.00 45.34 99 LYS A CA 1
ATOM 805 C C . LYS A 1 99 ? 11.636 2.737 9.302 1.00 45.34 99 LYS A C 1
ATOM 807 O O . LYS A 1 99 ? 12.202 2.725 10.394 1.00 45.34 99 LYS A O 1
ATOM 812 N N . ILE A 1 100 ? 10.604 1.948 9.021 1.00 46.59 100 ILE A N 1
ATOM 813 C CA . ILE A 1 100 ? 10.208 0.834 9.884 1.00 46.59 100 ILE A CA 1
ATOM 814 C C . ILE A 1 100 ? 11.151 -0.329 9.565 1.00 46.59 100 ILE A C 1
ATOM 816 O O . ILE A 1 100 ? 11.038 -0.971 8.527 1.00 46.59 100 ILE A O 1
ATOM 820 N N . THR A 1 101 ? 12.142 -0.570 10.423 1.00 37.84 101 THR A N 1
ATOM 821 C CA . THR A 1 101 ? 12.994 -1.761 10.317 1.00 37.84 101 THR A CA 1
ATOM 822 C C . THR A 1 101 ? 12.298 -2.930 11.013 1.00 37.84 101 THR A C 1
ATOM 824 O O . THR A 1 101 ? 12.191 -2.921 12.243 1.00 37.84 101 THR A O 1
ATOM 827 N N . GLY A 1 102 ? 11.826 -3.909 10.236 1.00 38.12 102 GLY A N 1
ATOM 828 C CA . GLY A 1 102 ? 11.306 -5.185 10.737 1.00 38.12 102 GLY A CA 1
ATOM 829 C C . GLY A 1 102 ? 12.347 -5.937 11.577 1.00 38.12 102 GLY A C 1
ATOM 830 O O . GLY A 1 102 ? 13.551 -5.846 11.316 1.00 38.12 102 GLY A O 1
ATOM 831 N N . ARG A 1 103 ? 11.883 -6.616 12.630 1.00 35.41 103 ARG A N 1
ATOM 832 C CA . ARG A 1 103 ? 12.696 -7.410 13.565 1.00 35.41 103 ARG A CA 1
ATOM 833 C C . ARG A 1 103 ? 12.793 -8.866 13.141 1.00 35.41 103 ARG A C 1
ATOM 835 O O . ARG A 1 103 ? 11.760 -9.399 12.691 1.00 35.41 103 ARG A O 1
#

Secondary structure (DSSP, 8-state):
-EEEEEE-SSS-HHHHHIIIIISSS-HHHHHHHHSTT--EEE---SS-TTSEEEEEE-STTHHHHHHHHHHHHHSSSTGGGT-EEEEEEE-SS-EEE------

Foldseek 3Di:
DKKKKKFADDFFRQVVCCVPPVVNDGPVVSLPVVDDPFDWDWDCPPDDNGGMIMIGGDDPVCVVVSVVVVVSCVPDDVVVVRIDMFMFDDDVPDTDGDDDDDD

Organism: NCBI:txid358742

pLDDT: mean 71.06, std 13.53, range [35.41, 87.38]

Sequence (103 aa):
MIKVRFYTDDRDVCSIMEENLTGGIEIEDWLMQRMDGISFDSMDYPCDMEFCYDCYFQSDADELKAREIYGLLEISSLDRMGVRCTVWVTDHSLNEEIKITGR

Radius of gyration: 12.91 Å; chains: 1; bounding box: 26×34×28 Å